Protein AF-A0A1B3LM85-F1 (afdb_monomer)

Radius of gyration: 23.82 Å; Cα contacts (8 Å, |Δi|>4): 36; chains: 1; bounding box: 48×40×58 Å

Structure (mmCIF, N/CA/C/O backbone):
data_AF-A0A1B3LM85-F1
#
_entry.id   AF-A0A1B3LM85-F1
#
loop_
_atom_site.group_PDB
_atom_site.id
_atom_site.type_symbol
_atom_site.label_atom_id
_atom_site.label_alt_id
_atom_site.label_comp_id
_atom_site.label_asym_id
_atom_site.label_entity_id
_atom_site.label_seq_id
_atom_site.pdbx_PDB_ins_code
_atom_site.Cartn_x
_atom_site.Cartn_y
_atom_site.Cartn_z
_atom_site.occupancy
_atom_site.B_iso_or_equiv
_atom_site.auth_seq_id
_atom_site.auth_comp_id
_atom_site.auth_asym_id
_atom_site.auth_atom_id
_atom_site.pdbx_PDB_model_num
ATOM 1 N N . MET A 1 1 ? -17.024 12.556 14.107 1.00 48.56 1 MET A N 1
ATOM 2 C CA . MET A 1 1 ? -16.232 12.205 15.307 1.00 48.56 1 MET A CA 1
ATOM 3 C C . MET A 1 1 ? -17.155 11.985 16.495 1.00 48.56 1 MET A C 1
ATOM 5 O O . MET A 1 1 ? -17.690 12.949 17.034 1.00 48.56 1 MET A O 1
ATOM 9 N N . ALA A 1 2 ? -17.381 10.727 16.876 1.00 51.75 2 ALA A N 1
ATOM 10 C CA . ALA A 1 2 ? -18.076 10.398 18.117 1.00 51.75 2 ALA A CA 1
ATOM 11 C C . ALA A 1 2 ? -17.237 10.904 19.304 1.00 51.75 2 ALA A C 1
ATOM 13 O O . ALA A 1 2 ? -16.043 10.623 19.369 1.00 51.75 2 ALA A O 1
ATOM 14 N N . GLY A 1 3 ? -17.834 11.693 20.200 1.00 57.34 3 GLY A N 1
ATOM 15 C CA . GLY A 1 3 ? -17.181 12.433 21.293 1.00 57.34 3 GLY A CA 1
ATOM 16 C C . GLY A 1 3 ? -16.574 11.586 22.423 1.00 57.34 3 GLY A C 1
ATOM 17 O O . GLY A 1 3 ? -16.757 11.906 23.592 1.00 57.34 3 GLY A O 1
ATOM 18 N N . LEU A 1 4 ? -15.859 10.511 22.091 1.00 60.94 4 LEU A N 1
ATOM 19 C CA . LEU A 1 4 ? -15.161 9.626 23.026 1.00 60.94 4 LEU A CA 1
ATOM 20 C C . LEU A 1 4 ? -13.862 10.225 23.574 1.00 60.94 4 LEU A C 1
ATOM 22 O O . LEU A 1 4 ? -13.346 9.780 24.598 1.00 60.94 4 LEU A O 1
ATOM 26 N N . THR A 1 5 ? -13.321 11.241 22.907 1.00 60.69 5 THR A N 1
ATOM 27 C CA . THR A 1 5 ? -12.135 11.958 23.362 1.00 60.69 5 THR A CA 1
ATOM 28 C C . THR A 1 5 ? -12.555 13.281 23.989 1.00 60.69 5 THR A C 1
ATOM 30 O O . THR A 1 5 ? -12.980 14.221 23.321 1.00 60.69 5 THR A O 1
ATOM 33 N N . PHE A 1 6 ? -12.449 13.367 25.316 1.00 62.97 6 PHE A N 1
ATOM 34 C CA . PHE A 1 6 ? -12.667 14.623 26.031 1.00 62.97 6 PHE A CA 1
ATOM 35 C C . PHE A 1 6 ? -11.551 15.617 25.679 1.00 62.97 6 PHE A C 1
ATOM 37 O O . PHE A 1 6 ? -10.404 15.424 26.088 1.00 62.97 6 PHE A O 1
ATOM 44 N N . GLN A 1 7 ? -11.886 16.672 24.930 1.00 63.56 7 GLN A N 1
ATOM 45 C CA . GLN A 1 7 ? -10.925 17.657 24.412 1.00 63.56 7 GLN A CA 1
ATOM 46 C C . GLN A 1 7 ? -10.466 18.694 25.452 1.00 63.56 7 GLN A C 1
ATOM 48 O O . GLN A 1 7 ? -9.531 19.448 25.190 1.00 63.56 7 GLN A O 1
ATOM 53 N N . GLY A 1 8 ? -11.046 18.685 26.656 1.00 62.41 8 GLY A N 1
ATOM 54 C CA . GLY A 1 8 ? -10.763 19.661 27.711 1.00 62.41 8 GLY A CA 1
ATOM 55 C C . GLY A 1 8 ? -11.896 20.670 27.896 1.00 62.41 8 GLY A C 1
ATOM 56 O O . GLY A 1 8 ? -12.899 20.639 27.186 1.00 62.41 8 GLY A O 1
ATOM 57 N N . TYR A 1 9 ? -11.733 21.561 28.871 1.00 61.91 9 TYR A N 1
ATOM 58 C CA . TYR A 1 9 ? -12.646 22.684 29.107 1.00 61.91 9 TYR A CA 1
ATOM 59 C C . TYR A 1 9 ? -12.160 23.931 28.346 1.00 61.91 9 TYR A C 1
ATOM 61 O O . TYR A 1 9 ? -10.968 24.019 28.028 1.00 61.91 9 TYR A O 1
ATOM 69 N N . PRO A 1 10 ? -13.030 24.920 28.064 1.00 53.81 10 PRO A N 1
ATOM 70 C CA . PRO A 1 10 ? -12.619 26.170 27.423 1.00 53.81 10 PRO A CA 1
ATOM 71 C C . PRO A 1 10 ? -11.445 26.815 28.181 1.00 53.81 10 PRO A C 1
ATOM 73 O O . PRO A 1 10 ? -11.555 27.095 29.371 1.00 53.81 10 PRO A O 1
ATOM 76 N N . GLY A 1 11 ? -10.304 27.008 27.512 1.00 66.94 11 GLY A N 1
ATOM 77 C CA . GLY A 1 11 ? -9.075 27.562 28.107 1.00 66.94 11 GLY A CA 1
ATOM 78 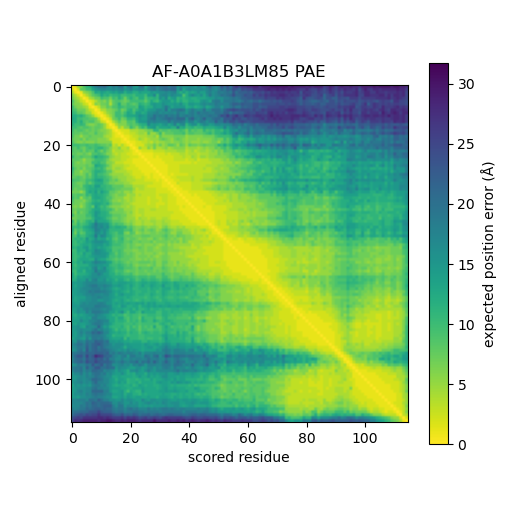C C . GLY A 1 11 ? -8.076 26.540 28.678 1.00 66.94 11 GLY A C 1
ATOM 79 O O . GLY A 1 11 ? -6.938 26.913 28.950 1.00 66.94 11 GLY A O 1
ATOM 80 N N . GLN A 1 12 ? -8.442 25.259 28.803 1.00 63.56 12 GLN A N 1
ATOM 81 C CA . GLN A 1 12 ? -7.535 24.151 29.143 1.00 63.56 12 GLN A CA 1
ATOM 82 C C . GLN A 1 12 ? -7.815 22.933 28.251 1.00 63.56 12 GLN A C 1
ATOM 84 O O . GLN A 1 12 ? -8.437 21.952 28.667 1.00 63.56 12 GLN A O 1
ATOM 89 N N . GLY A 1 13 ? -7.365 23.013 26.998 1.00 64.62 13 GLY A N 1
ATOM 90 C CA . GLY A 1 13 ? -7.421 21.889 26.066 1.00 64.62 13 GLY A CA 1
ATOM 91 C C . GLY A 1 13 ? -6.402 20.809 26.429 1.00 64.62 13 GLY A C 1
ATOM 92 O O . GLY A 1 13 ? -5.271 21.120 26.810 1.00 64.62 13 GLY A O 1
ATOM 93 N N . LYS A 1 14 ? -6.772 19.532 26.287 1.00 66.31 14 LYS A N 1
ATOM 94 C CA . LYS A 1 14 ? -5.778 18.448 26.316 1.00 66.31 14 LYS A CA 1
ATOM 95 C C . LYS A 1 14 ? -4.820 18.610 25.135 1.00 66.31 14 LYS A C 1
ATOM 97 O O . LYS A 1 14 ? -5.238 18.975 24.038 1.00 66.31 14 LYS A O 1
ATOM 102 N N . SER A 1 15 ? -3.537 18.315 25.338 1.00 74.31 15 SER A N 1
ATOM 103 C CA . SER A 1 15 ? -2.573 18.360 24.233 1.00 74.31 15 SER A CA 1
ATOM 104 C C . SER A 1 15 ? -2.874 17.266 23.202 1.00 74.31 15 SER A C 1
ATOM 106 O O . SER A 1 15 ? -3.395 16.203 23.549 1.00 74.31 15 SER A O 1
ATOM 108 N N . ALA A 1 16 ? -2.496 17.485 21.939 1.00 70.38 16 ALA A N 1
ATOM 109 C CA . ALA A 1 16 ? -2.664 16.491 20.871 1.00 70.38 16 ALA A CA 1
ATOM 110 C C . ALA A 1 16 ? -2.081 15.115 21.259 1.00 70.38 16 ALA A C 1
ATOM 112 O O . ALA A 1 16 ? -2.704 14.080 21.036 1.00 70.38 16 ALA A O 1
ATOM 113 N N . ARG A 1 17 ? -0.939 15.112 21.961 1.00 70.44 17 ARG A N 1
ATOM 114 C CA . ARG A 1 17 ? -0.304 13.901 22.497 1.00 70.44 17 ARG A CA 1
ATOM 115 C C . ARG A 1 17 ? -1.172 13.184 23.538 1.00 70.44 17 ARG A C 1
ATOM 117 O O . ARG A 1 17 ? -1.246 11.962 23.529 1.00 70.44 17 ARG A O 1
ATOM 124 N N . GLN A 1 18 ? -1.835 13.917 24.433 1.00 72.31 18 GLN A N 1
ATOM 125 C CA . GLN A 1 18 ? -2.733 13.325 25.435 1.00 72.31 18 GLN A CA 1
ATOM 126 C C . GLN A 1 18 ? -3.997 12.733 24.802 1.00 72.31 18 GLN A C 1
ATOM 128 O O . GLN A 1 18 ? -4.497 11.708 25.269 1.00 72.31 18 GLN A O 1
ATOM 133 N N . LEU A 1 19 ? -4.512 13.361 23.743 1.00 73.81 19 LEU A N 1
ATOM 134 C CA . LEU A 1 19 ? -5.663 12.852 22.994 1.00 73.81 19 LEU A CA 1
ATOM 135 C C . LEU A 1 19 ? -5.324 11.562 22.244 1.00 73.81 19 LEU A C 1
ATOM 137 O O . LEU A 1 19 ? -6.110 10.616 22.287 1.00 73.81 19 LEU A O 1
ATOM 141 N N . GLN A 1 20 ? -4.137 11.490 21.639 1.00 72.69 20 GLN A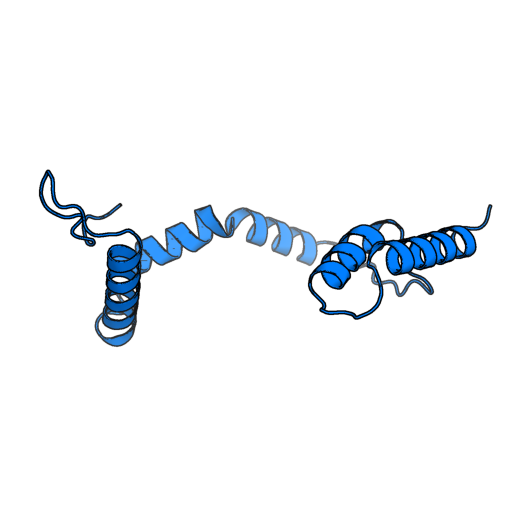 N 1
ATOM 142 C CA . GLN A 1 20 ? -3.658 10.289 20.959 1.00 72.69 20 GLN A CA 1
ATOM 143 C C . GLN A 1 20 ? -3.519 9.101 21.922 1.00 72.69 20 GLN A C 1
ATOM 145 O O . GLN A 1 20 ? -4.123 8.059 21.688 1.00 72.69 20 GLN A O 1
ATOM 150 N N . VAL A 1 21 ? -2.840 9.293 23.061 1.00 70.06 21 VAL A N 1
ATOM 151 C CA . VAL A 1 21 ? -2.688 8.248 24.095 1.00 70.06 21 VAL A CA 1
ATOM 152 C C . VAL A 1 21 ? -4.045 7.753 24.603 1.00 70.06 21 VAL A C 1
ATOM 154 O O . VAL A 1 21 ? -4.239 6.560 24.814 1.00 70.06 21 VAL A O 1
ATOM 157 N N . SER A 1 22 ? -5.006 8.664 24.782 1.00 78.38 22 SER A N 1
ATOM 158 C CA . SER A 1 22 ? -6.355 8.295 25.231 1.00 78.38 22 SER A CA 1
ATOM 159 C C . SER A 1 22 ? -7.112 7.479 24.172 1.00 78.38 22 SER A C 1
ATOM 161 O O . SER A 1 22 ? -7.884 6.594 24.524 1.00 78.38 22 SER A O 1
ATOM 163 N N . SER A 1 23 ? -6.886 7.764 22.887 1.00 79.62 23 SER A N 1
ATOM 164 C CA . SER A 1 23 ? -7.542 7.076 21.766 1.00 79.62 23 SER A CA 1
ATOM 165 C C . SER A 1 23 ? -7.004 5.657 21.570 1.00 79.62 23 SER A C 1
ATOM 167 O O . SER A 1 23 ? -7.791 4.736 21.372 1.00 79.62 23 SER A O 1
ATOM 169 N N . GLU A 1 24 ? -5.687 5.465 21.698 1.00 81.75 24 GLU A N 1
ATOM 170 C CA . GLU A 1 24 ? -5.047 4.141 21.644 1.00 81.75 24 GLU A CA 1
ATOM 171 C C . GLU A 1 24 ? -5.537 3.232 22.782 1.00 81.75 24 GLU A C 1
ATOM 173 O O . GLU A 1 24 ? -5.916 2.088 22.546 1.00 81.75 24 GLU A O 1
ATOM 178 N N . LEU A 1 25 ? -5.634 3.765 24.005 1.00 84.62 25 LEU A N 1
ATOM 179 C CA . LEU A 1 25 ? -6.181 3.038 25.156 1.00 84.62 25 LEU A CA 1
ATOM 180 C C . LEU A 1 25 ? -7.639 2.610 24.947 1.00 84.62 25 LEU A C 1
ATOM 182 O O . LEU A 1 25 ? -7.993 1.474 25.257 1.00 84.62 25 LEU A O 1
ATOM 186 N N . LEU A 1 26 ? -8.487 3.503 24.428 1.00 83.19 26 LEU A N 1
ATOM 187 C CA . LEU A 1 26 ? -9.884 3.179 24.125 1.00 83.19 26 LEU A CA 1
ATOM 188 C C . LEU A 1 26 ? -9.987 2.098 23.046 1.00 83.19 26 LEU A C 1
ATOM 190 O O . LEU A 1 26 ? -10.768 1.160 23.201 1.00 83.19 26 LEU A O 1
ATOM 194 N N . PHE A 1 27 ? -9.175 2.194 21.990 1.00 85.88 27 PHE A N 1
ATOM 195 C CA . PHE A 1 27 ? -9.105 1.174 20.948 1.00 85.88 27 PHE A CA 1
ATOM 196 C C . PHE A 1 27 ? -8.703 -0.191 21.518 1.00 85.88 27 PHE A C 1
ATOM 198 O O . PHE A 1 27 ? -9.359 -1.189 21.219 1.00 85.88 27 PHE A O 1
ATOM 205 N N . ASP A 1 28 ? -7.673 -0.237 22.365 1.00 87.81 28 ASP A N 1
ATOM 206 C CA . ASP A 1 28 ? -7.192 -1.472 22.988 1.00 87.81 28 ASP A CA 1
ATOM 207 C C . ASP A 1 28 ? -8.236 -2.098 23.917 1.00 87.81 28 ASP A C 1
ATOM 209 O O . ASP A 1 28 ? -8.451 -3.313 23.886 1.00 87.81 28 ASP A O 1
ATOM 213 N N . VAL A 1 29 ? -8.903 -1.280 24.737 1.00 89.75 29 VAL A N 1
ATOM 214 C CA . VAL A 1 29 ? -9.938 -1.748 25.666 1.00 89.75 29 VAL A CA 1
ATOM 215 C C . VAL A 1 29 ? -11.133 -2.302 24.901 1.00 89.75 29 VAL A C 1
ATOM 217 O O . VAL A 1 29 ? -11.531 -3.436 25.169 1.00 89.75 29 VAL A O 1
ATOM 220 N N . PHE A 1 30 ? -11.674 -1.558 23.930 1.00 90.25 30 PHE A N 1
ATOM 221 C CA . PHE A 1 30 ? -12.785 -2.053 23.115 1.00 90.25 30 PHE A CA 1
ATOM 222 C C . PHE A 1 30 ? -12.375 -3.306 22.343 1.00 90.25 30 PHE A C 1
ATOM 224 O O . PHE A 1 30 ? -13.067 -4.312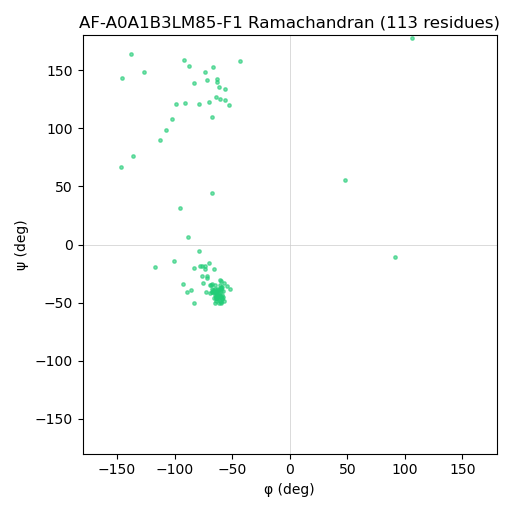 22.408 1.00 90.25 30 PHE A O 1
ATOM 231 N N . SER A 1 31 ? -11.193 -3.330 21.728 1.00 87.62 31 SER A N 1
ATOM 232 C CA . SER A 1 31 ? -10.733 -4.507 20.980 1.00 87.62 31 SER A CA 1
ATOM 233 C C . SER A 1 31 ? -10.626 -5.778 21.832 1.00 87.62 31 SER A C 1
ATOM 235 O O . SER A 1 31 ? -10.816 -6.872 21.305 1.00 87.62 31 SER A O 1
ATOM 237 N N . ARG A 1 32 ? -10.318 -5.660 23.132 1.00 91.25 32 ARG A N 1
ATOM 238 C CA . ARG A 1 32 ? -10.159 -6.813 24.039 1.00 91.25 32 ARG A CA 1
ATOM 239 C C . ARG A 1 32 ? -11.431 -7.199 24.786 1.00 91.25 32 ARG A C 1
ATOM 241 O O . ARG A 1 32 ? -11.608 -8.378 25.080 1.00 91.25 32 ARG A O 1
ATOM 248 N N . HIS A 1 33 ? -12.267 -6.228 25.142 1.00 91.25 33 HIS A N 1
ATOM 249 C CA . HIS A 1 33 ? -13.383 -6.433 26.070 1.00 91.25 33 HIS A CA 1
ATOM 250 C C . HIS A 1 33 ? -14.763 -6.200 25.452 1.00 91.25 33 HIS A C 1
ATOM 252 O O . HIS A 1 33 ? -15.743 -6.696 25.997 1.00 91.25 33 HIS A O 1
ATOM 258 N N . ASP A 1 34 ? -14.844 -5.482 24.333 1.00 89.94 34 ASP A N 1
ATOM 259 C CA . ASP A 1 34 ? -16.084 -5.193 23.610 1.00 89.94 34 ASP A CA 1
ATOM 260 C C . ASP A 1 34 ? -15.808 -5.125 22.090 1.00 89.94 34 ASP A C 1
ATOM 262 O O . ASP A 1 34 ? -15.834 -4.052 21.482 1.00 89.94 34 ASP A O 1
ATOM 266 N N . PRO A 1 35 ? -15.434 -6.253 21.456 1.00 89.31 35 PRO A N 1
ATOM 267 C CA . PRO A 1 35 ? -15.013 -6.263 20.053 1.00 89.31 35 PRO A CA 1
ATOM 268 C C . PRO A 1 35 ? -16.147 -5.902 19.081 1.00 89.31 35 PRO A C 1
ATOM 270 O O . PRO A 1 35 ? -15.870 -5.466 17.959 1.00 89.31 35 PRO A O 1
ATOM 273 N N . ASP A 1 36 ? -17.400 -6.049 19.521 1.00 90.31 36 ASP A N 1
ATOM 274 C CA . ASP A 1 36 ? -18.610 -5.696 18.776 1.00 90.31 36 ASP A CA 1
ATOM 275 C C . ASP A 1 36 ? -19.033 -4.232 18.991 1.00 90.31 36 ASP A C 1
ATOM 277 O O . ASP A 1 36 ? -20.080 -3.806 18.49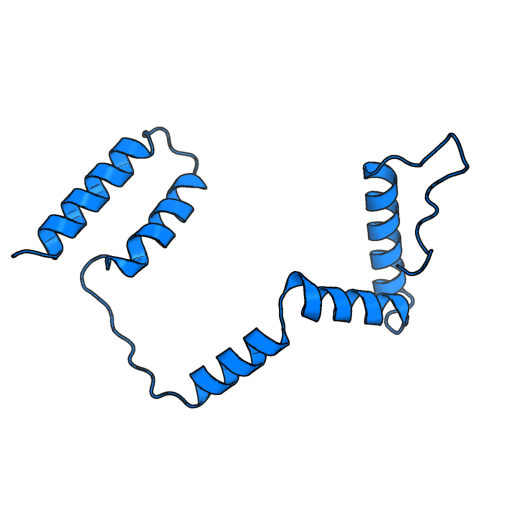9 1.00 90.31 36 ASP A O 1
ATOM 281 N N . ASN A 1 37 ? -18.210 -3.435 19.685 1.00 91.19 37 ASN A N 1
ATOM 282 C CA . ASN A 1 37 ? -18.479 -2.024 19.904 1.00 91.19 37 ASN A CA 1
ATOM 283 C C . ASN A 1 37 ? -18.677 -1.282 18.572 1.00 91.19 37 ASN A C 1
ATOM 285 O O . ASN A 1 37 ? -17.793 -1.254 17.711 1.00 91.19 37 ASN A O 1
ATOM 289 N N . LEU A 1 38 ? -19.821 -0.610 18.426 1.00 89.00 38 LEU A N 1
ATOM 290 C CA . LEU A 1 38 ? -20.188 0.091 17.191 1.00 89.00 38 LEU A CA 1
ATOM 291 C C . LEU A 1 38 ? -19.191 1.194 16.807 1.00 89.00 38 LEU A C 1
ATOM 293 O O . LEU A 1 38 ? -18.979 1.443 15.625 1.00 89.00 38 LEU A O 1
ATOM 297 N N . LEU A 1 39 ? -18.540 1.832 17.784 1.00 87.25 39 LEU A N 1
ATOM 298 C CA . LEU A 1 39 ? -17.555 2.888 17.533 1.00 87.25 39 LEU A CA 1
ATOM 299 C C . LEU A 1 39 ? -16.232 2.300 17.03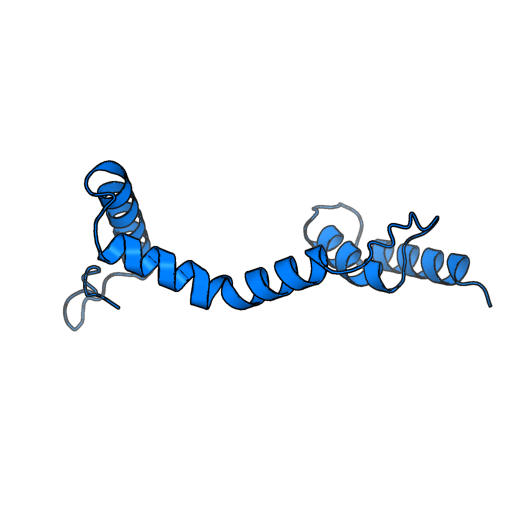5 1.00 87.25 39 LEU A C 1
ATOM 301 O O . LEU A 1 39 ? -15.579 2.897 16.182 1.00 87.25 39 LEU A O 1
ATOM 305 N N . LEU A 1 40 ? -15.869 1.101 17.502 1.00 87.62 40 LEU A N 1
ATOM 306 C CA . LEU A 1 40 ? -14.737 0.347 16.965 1.00 87.62 40 LEU A CA 1
ATOM 307 C C . LEU A 1 40 ? -15.015 -0.124 15.530 1.00 87.62 40 LEU A C 1
ATOM 309 O O . LEU A 1 40 ? -14.127 -0.057 14.680 1.00 87.62 40 LEU A O 1
ATOM 313 N N . GLN A 1 41 ? -16.236 -0.581 15.244 1.00 87.56 41 GLN A N 1
ATOM 314 C CA . GLN A 1 41 ? -16.646 -0.962 13.889 1.00 87.56 41 GLN A CA 1
ATOM 315 C C . GLN A 1 41 ? -16.642 0.238 12.935 1.00 87.56 41 GLN A C 1
ATOM 317 O O . GLN A 1 41 ? -16.069 0.145 11.850 1.00 87.56 41 GLN A O 1
ATOM 322 N N . GLN A 1 42 ? -17.203 1.371 13.365 1.00 87.19 42 GLN A N 1
ATOM 323 C CA . GLN A 1 42 ? -17.201 2.615 12.599 1.00 87.19 42 GLN A CA 1
ATOM 324 C C . GLN A 1 42 ? -15.773 3.093 12.316 1.00 87.19 42 GLN A C 1
ATOM 326 O O . GLN A 1 42 ? -15.443 3.342 11.163 1.00 87.19 42 GLN A O 1
ATOM 331 N N . ALA A 1 43 ? -14.903 3.153 13.330 1.00 86.12 43 ALA A N 1
ATOM 332 C CA . ALA A 1 43 ? -13.516 3.587 13.149 1.00 86.12 43 ALA A CA 1
ATOM 333 C C . ALA A 1 43 ? -12.749 2.691 12.160 1.00 86.12 43 ALA A C 1
ATOM 335 O O . ALA A 1 43 ? -11.974 3.183 11.343 1.00 86.12 43 ALA A O 1
ATOM 336 N N . LYS A 1 44 ? -12.988 1.372 12.186 1.00 84.19 44 LYS A N 1
ATOM 337 C CA . LYS A 1 44 ? -12.413 0.443 11.200 1.00 84.19 44 LYS A CA 1
ATOM 338 C C . LYS A 1 44 ? -12.934 0.717 9.789 1.00 84.19 44 LYS A C 1
ATOM 340 O O . LYS A 1 44 ? -12.149 0.689 8.848 1.00 84.19 44 LYS A O 1
ATOM 345 N N . GLN A 1 45 ? -14.234 0.961 9.633 1.00 86.06 45 GLN A N 1
ATOM 346 C CA . GLN A 1 45 ? -14.823 1.293 8.333 1.00 86.06 45 GLN A CA 1
ATOM 347 C C . GLN A 1 45 ? -14.282 2.618 7.790 1.00 86.06 45 GLN A C 1
ATOM 349 O O . GLN A 1 45 ? -13.886 2.668 6.630 1.00 86.06 45 GLN A O 1
ATOM 354 N N . GLU A 1 46 ? -14.202 3.652 8.627 1.00 86.31 46 GLU A N 1
ATOM 355 C CA . GLU A 1 46 ? -13.626 4.952 8.267 1.00 86.31 46 GLU A CA 1
ATOM 356 C C . GLU A 1 46 ? -12.164 4.797 7.826 1.00 86.31 46 GLU A C 1
ATOM 358 O O . GLU A 1 46 ? -11.807 5.266 6.751 1.00 86.31 46 GLU A O 1
ATOM 363 N N . ALA A 1 47 ? -11.339 4.043 8.561 1.00 85.81 47 ALA A N 1
ATOM 364 C CA . ALA A 1 47 ? -9.955 3.777 8.157 1.00 85.81 47 ALA A CA 1
ATOM 365 C C . ALA A 1 47 ? -9.863 3.023 6.811 1.00 85.81 47 ALA A C 1
ATOM 367 O O . ALA A 1 47 ? -9.032 3.339 5.961 1.00 85.81 47 ALA A O 1
ATOM 368 N N . LEU A 1 48 ? -10.736 2.037 6.578 1.00 85.31 48 LEU A N 1
ATOM 369 C CA . LEU A 1 48 ? -10.763 1.295 5.313 1.00 85.31 48 LEU A CA 1
ATOM 370 C C . LEU A 1 48 ? -11.177 2.174 4.124 1.00 85.31 48 LEU A C 1
ATOM 372 O O . LEU A 1 48 ? -10.611 2.038 3.041 1.00 85.31 48 LEU A O 1
ATOM 376 N N . VAL A 1 49 ? -12.162 3.051 4.305 1.00 83.94 49 VAL A N 1
ATOM 377 C CA . VAL A 1 49 ? -12.712 3.874 3.219 1.00 83.94 49 VAL A CA 1
ATOM 378 C C . VAL A 1 49 ? -11.869 5.126 2.986 1.00 83.94 49 VAL A C 1
ATOM 380 O O . VAL A 1 49 ? -11.478 5.389 1.852 1.00 83.94 49 VAL A O 1
ATOM 383 N N . GLU A 1 50 ? -11.566 5.889 4.034 1.00 81.06 50 GLU A N 1
ATOM 384 C CA . GLU A 1 50 ? -10.942 7.210 3.909 1.00 81.06 50 GLU A CA 1
ATOM 385 C C . GLU A 1 50 ? -9.415 7.146 3.811 1.00 81.06 50 GLU A C 1
ATOM 387 O O . GLU A 1 50 ? -8.822 7.893 3.034 1.00 81.06 50 GLU A O 1
ATOM 392 N N . GLU A 1 51 ? -8.764 6.257 4.567 1.00 84.06 51 GLU A N 1
ATOM 393 C CA . GLU A 1 51 ? -7.298 6.159 4.569 1.00 84.06 51 GLU A CA 1
ATOM 394 C C . GLU A 1 51 ? -6.790 5.184 3.498 1.00 84.06 51 GLU A C 1
ATOM 396 O O . GLU A 1 51 ? -5.802 5.462 2.815 1.00 84.06 51 GLU A O 1
ATOM 401 N N . LEU A 1 52 ? -7.475 4.049 3.323 1.00 86.00 52 LEU A N 1
ATOM 402 C CA . LEU A 1 52 ? -7.031 2.979 2.425 1.00 86.00 52 LEU A CA 1
ATOM 403 C C . LEU A 1 52 ? -7.732 2.945 1.061 1.00 86.00 52 LEU A C 1
ATOM 405 O O . LEU A 1 52 ? -7.220 2.275 0.164 1.00 86.00 52 LEU A O 1
ATOM 409 N N . ASP A 1 53 ? -8.853 3.648 0.871 1.00 91.88 53 ASP A N 1
ATOM 410 C CA . ASP A 1 53 ? -9.680 3.566 -0.346 1.00 91.88 53 ASP A CA 1
ATOM 411 C C . ASP A 1 53 ? -9.967 2.100 -0.744 1.00 91.88 53 ASP A C 1
ATOM 413 O O . ASP A 1 53 ? -9.620 1.610 -1.829 1.00 91.88 53 ASP A O 1
ATOM 417 N N . ALA A 1 54 ? -10.542 1.354 0.205 1.00 90.44 54 ALA A N 1
ATOM 418 C CA . ALA A 1 54 ? -10.773 -0.083 0.086 1.00 90.44 54 ALA A CA 1
ATOM 419 C C . ALA A 1 54 ? -11.616 -0.463 -1.142 1.00 90.44 54 ALA A C 1
ATOM 421 O O . ALA A 1 54 ? -11.365 -1.506 -1.751 1.00 90.44 54 ALA A O 1
ATOM 422 N N . ASP A 1 55 ? -12.560 0.388 -1.551 1.00 92.38 55 ASP A N 1
ATOM 423 C CA . ASP A 1 55 ? -13.386 0.162 -2.739 1.00 92.38 55 ASP A CA 1
ATOM 424 C C . ASP A 1 55 ? -12.541 0.189 -4.017 1.00 92.38 55 ASP A C 1
ATOM 426 O O . ASP A 1 55 ? -12.625 -0.725 -4.847 1.00 92.38 55 ASP A O 1
ATOM 430 N N . ARG A 1 56 ? -11.651 1.181 -4.168 1.00 94.12 56 ARG A N 1
ATOM 431 C CA . ARG A 1 56 ? -10.740 1.245 -5.318 1.00 94.12 56 ARG A CA 1
ATOM 432 C C . ARG A 1 56 ? -9.783 0.061 -5.340 1.00 94.12 56 ARG A C 1
ATOM 434 O O . ARG A 1 56 ? -9.509 -0.482 -6.416 1.00 94.12 56 ARG A O 1
ATOM 441 N N . ILE A 1 57 ? -9.291 -0.370 -4.177 1.00 95.06 57 ILE A N 1
ATOM 442 C CA . ILE A 1 57 ? -8.470 -1.582 -4.063 1.00 95.06 57 ILE A CA 1
ATOM 443 C C . ILE A 1 57 ? -9.269 -2.804 -4.527 1.00 95.06 57 ILE A C 1
ATOM 445 O O . ILE A 1 57 ? -8.781 -3.559 -5.369 1.00 95.06 57 ILE A O 1
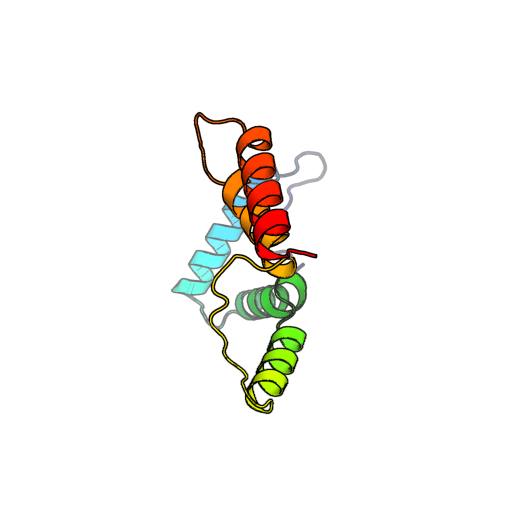ATOM 449 N N . ALA A 1 58 ? -10.501 -2.985 -4.046 1.00 95.25 58 ALA A N 1
ATOM 450 C CA . ALA A 1 58 ? -11.350 -4.117 -4.409 1.00 95.25 58 ALA A CA 1
ATOM 451 C C . ALA A 1 58 ? -11.627 -4.175 -5.921 1.00 95.25 58 ALA A C 1
ATOM 453 O O . ALA A 1 58 ? -11.468 -5.232 -6.538 1.00 95.25 58 ALA A O 1
ATOM 454 N N . VAL A 1 59 ? -11.960 -3.036 -6.540 1.00 96.69 59 VAL A N 1
ATOM 455 C CA . VAL A 1 59 ? -12.159 -2.924 -7.995 1.00 96.69 59 VAL A CA 1
ATOM 456 C C . VAL A 1 59 ? -10.877 -3.267 -8.755 1.00 96.69 59 VAL A C 1
ATOM 458 O O . VAL A 1 59 ? -10.910 -4.051 -9.707 1.00 96.69 59 VAL A O 1
ATOM 461 N N . THR A 1 60 ? -9.735 -2.734 -8.316 1.00 96.00 60 THR A N 1
ATOM 462 C CA . THR A 1 60 ? -8.434 -2.988 -8.952 1.00 96.00 60 THR A CA 1
ATOM 463 C C . THR A 1 60 ? -8.063 -4.470 -8.873 1.00 96.00 60 THR A C 1
ATOM 465 O O . THR A 1 60 ? -7.682 -5.065 -9.879 1.00 96.00 60 THR A O 1
ATOM 468 N N . LEU A 1 61 ? -8.241 -5.103 -7.710 1.00 95.94 61 LEU A N 1
ATOM 469 C CA . LEU A 1 61 ? -7.987 -6.532 -7.516 1.00 95.94 61 LEU A CA 1
ATOM 470 C C . LEU A 1 61 ? -8.909 -7.404 -8.376 1.00 95.94 61 LEU A C 1
ATOM 472 O O . LEU A 1 61 ? -8.454 -8.384 -8.971 1.00 95.94 61 LEU A O 1
ATOM 476 N N . ALA A 1 62 ? -10.190 -7.045 -8.487 1.00 97.25 62 ALA A N 1
ATOM 477 C CA . ALA A 1 62 ? -11.130 -7.746 -9.354 1.00 97.25 62 ALA A CA 1
ATOM 478 C C . ALA A 1 62 ? -10.719 -7.649 -10.834 1.00 97.25 62 ALA A C 1
ATOM 480 O O . ALA A 1 62 ? -10.712 -8.666 -11.532 1.00 97.25 62 ALA A O 1
ATOM 481 N N . ALA A 1 63 ? -10.308 -6.461 -11.291 1.00 96.50 63 ALA A N 1
ATOM 482 C CA . ALA A 1 63 ? -9.800 -6.246 -12.644 1.00 96.50 63 ALA A CA 1
ATOM 483 C C . ALA A 1 63 ? -8.506 -7.037 -12.904 1.00 96.50 63 ALA A C 1
ATOM 485 O O . ALA A 1 63 ? -8.392 -7.719 -13.921 1.00 96.50 63 ALA A O 1
ATOM 486 N N . MET A 1 64 ? -7.558 -7.025 -11.961 1.00 95.31 64 MET A N 1
ATOM 487 C CA . MET A 1 64 ? -6.316 -7.803 -12.048 1.00 95.31 64 MET A CA 1
ATOM 488 C C . MET A 1 64 ? -6.575 -9.311 -12.111 1.00 95.31 64 MET A C 1
ATOM 490 O O . MET A 1 64 ? -5.895 -10.017 -12.853 1.00 95.31 64 MET A O 1
ATOM 494 N N . ARG A 1 65 ? -7.563 -9.819 -11.364 1.00 95.94 65 ARG A N 1
ATOM 495 C CA . ARG A 1 65 ? -7.957 -11.236 -11.403 1.00 95.94 65 ARG A CA 1
ATOM 496 C C . ARG A 1 65 ? -8.533 -11.644 -12.761 1.00 95.94 65 ARG A C 1
ATOM 498 O O . ARG A 1 65 ? -8.334 -12.779 -13.176 1.00 95.94 65 ARG A O 1
ATOM 505 N N . ALA A 1 66 ? -9.253 -10.744 -13.430 1.00 96.44 66 ALA A N 1
ATOM 506 C CA . ALA A 1 66 ? -9.838 -10.993 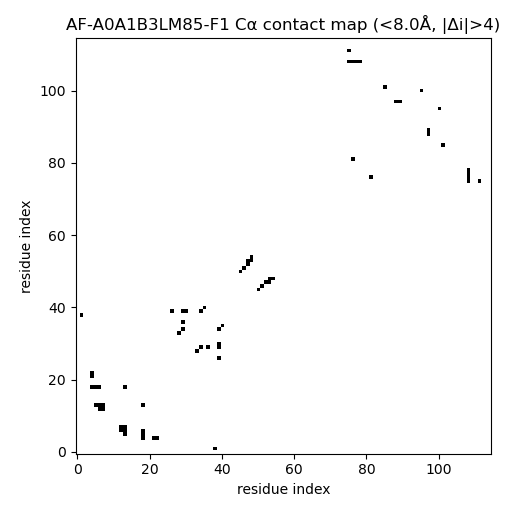-14.747 1.00 96.44 66 ALA A CA 1
ATOM 507 C C . ALA A 1 66 ? -8.847 -10.779 -15.908 1.00 96.44 66 ALA A C 1
ATOM 509 O O . ALA A 1 66 ? -9.067 -11.279 -17.011 1.00 96.44 66 ALA A O 1
ATOM 510 N N . ALA A 1 67 ? -7.766 -10.031 -15.684 1.00 96.00 67 ALA A N 1
ATOM 511 C CA . ALA A 1 67 ? -6.766 -9.744 -16.701 1.00 96.00 67 ALA A CA 1
ATOM 512 C C . ALA A 1 67 ? -5.877 -10.960 -17.000 1.00 96.00 67 ALA A C 1
ATOM 514 O O . ALA A 1 67 ? -5.532 -11.750 -16.122 1.00 96.00 67 ALA A O 1
ATOM 515 N N . ARG A 1 68 ? -5.413 -11.068 -18.249 1.00 95.88 68 ARG A N 1
ATOM 516 C CA . ARG A 1 68 ? -4.335 -11.999 -18.597 1.00 95.88 68 ARG A CA 1
ATOM 517 C C . ARG A 1 68 ? -3.027 -11.501 -17.985 1.00 95.88 68 ARG A C 1
ATOM 519 O O . ARG A 1 68 ? -2.577 -10.401 -18.296 1.00 95.88 68 ARG A O 1
ATOM 526 N N . HIS A 1 69 ? -2.391 -12.324 -17.159 1.00 91.94 69 HIS A N 1
ATOM 527 C CA . HIS A 1 69 ? -1.119 -11.964 -16.533 1.00 91.94 69 HIS A CA 1
ATOM 528 C C . HIS A 1 69 ? 0.030 -12.138 -17.527 1.00 91.94 69 HIS A C 1
ATOM 530 O O . HIS A 1 69 ? 0.268 -13.233 -18.034 1.00 91.94 69 HIS A O 1
ATOM 536 N N . CYS A 1 70 ? 0.748 -11.051 -17.803 1.00 92.12 70 CYS A N 1
ATOM 537 C CA . CYS A 1 70 ? 2.023 -11.083 -18.510 1.00 92.12 70 CYS A CA 1
ATOM 538 C C . CYS A 1 70 ? 3.125 -10.795 -17.490 1.00 92.12 70 CYS A C 1
ATOM 540 O O . CYS A 1 70 ? 3.345 -9.646 -17.113 1.00 92.12 70 CYS A O 1
ATOM 542 N N . ILE A 1 71 ? 3.765 -11.852 -16.992 1.00 92.62 71 ILE A N 1
ATOM 543 C CA . ILE A 1 71 ? 4.858 -11.738 -16.025 1.00 92.62 71 ILE A CA 1
ATOM 544 C C . ILE A 1 71 ? 6.171 -11.856 -16.791 1.00 92.62 71 ILE A C 1
ATOM 546 O O . ILE A 1 71 ? 6.436 -12.867 -17.439 1.00 92.62 71 ILE A O 1
ATOM 550 N N . THR A 1 72 ? 6.998 -10.821 -16.702 1.00 92.62 72 THR A N 1
ATOM 551 C CA . THR A 1 72 ? 8.298 -10.746 -17.376 1.00 92.62 72 THR A CA 1
ATOM 552 C C . THR A 1 72 ? 9.397 -10.417 -16.379 1.00 92.62 72 THR A C 1
ATOM 554 O O . THR A 1 72 ? 9.167 -9.658 -15.439 1.00 92.62 72 THR A O 1
ATOM 557 N N . HIS A 1 73 ? 10.603 -10.925 -16.625 1.00 92.81 73 HIS A N 1
ATOM 558 C CA . HIS A 1 73 ? 11.790 -10.639 -15.821 1.00 92.81 73 HIS A CA 1
ATOM 559 C C . HIS A 1 73 ? 12.768 -9.829 -16.676 1.00 92.81 73 HIS A C 1
ATOM 561 O O . HIS A 1 73 ? 13.556 -10.423 -17.415 1.00 92.81 73 HIS A O 1
ATOM 567 N N . PRO A 1 74 ? 12.679 -8.488 -16.665 1.00 89.81 74 PRO A N 1
ATOM 568 C CA . PRO A 1 74 ? 13.578 -7.674 -17.463 1.00 89.81 74 PRO A CA 1
ATOM 569 C C . PRO A 1 74 ? 15.025 -7.874 -16.974 1.00 89.81 74 PRO A C 1
ATOM 571 O O . PRO A 1 74 ? 15.256 -7.946 -15.764 1.00 89.81 74 PRO A O 1
ATOM 574 N N . PRO A 1 75 ? 16.008 -7.961 -17.888 1.00 86.75 75 PRO A N 1
ATOM 575 C CA . PRO A 1 75 ? 17.409 -8.203 -17.531 1.00 86.75 75 PRO A CA 1
ATOM 576 C C . PRO A 1 75 ? 18.059 -7.003 -16.827 1.00 86.75 75 PRO A C 1
ATOM 578 O O . PRO A 1 75 ? 19.117 -7.133 -16.214 1.00 86.75 75 PRO A O 1
ATOM 581 N N . SER A 1 76 ? 17.431 -5.830 -16.910 1.00 85.75 76 SER A N 1
ATOM 582 C CA . SER A 1 76 ? 17.870 -4.587 -16.289 1.00 85.75 76 SER A CA 1
ATOM 583 C C . SER A 1 76 ? 16.687 -3.837 -15.685 1.00 85.75 76 SER A C 1
ATOM 585 O O . SER A 1 76 ? 15.522 -4.091 -15.996 1.00 85.75 76 SER A O 1
ATOM 587 N N . MET A 1 77 ? 16.992 -2.877 -14.814 1.00 87.88 77 MET A N 1
ATOM 588 C CA . MET A 1 77 ? 15.998 -1.956 -14.274 1.00 87.88 77 MET A CA 1
ATOM 589 C C . MET A 1 77 ? 15.270 -1.229 -15.411 1.00 87.88 77 MET A C 1
ATOM 591 O O . MET A 1 77 ? 15.903 -0.740 -16.344 1.00 87.88 77 MET A O 1
ATOM 595 N N . THR A 1 78 ? 13.944 -1.151 -15.327 1.00 89.88 78 THR A N 1
ATOM 596 C CA . THR A 1 78 ? 13.127 -0.427 -16.306 1.00 89.88 78 THR A CA 1
ATOM 597 C C . THR A 1 78 ? 13.003 1.050 -15.919 1.00 89.88 78 THR A C 1
ATOM 599 O O . THR A 1 78 ? 13.041 1.370 -14.725 1.00 89.88 78 THR A O 1
ATOM 602 N N . PRO A 1 79 ? 12.780 1.964 -16.882 1.00 90.19 79 PRO A N 1
ATOM 603 C CA . PRO A 1 79 ? 12.521 3.372 -16.576 1.00 90.19 79 PRO A CA 1
ATOM 604 C C . PRO A 1 79 ? 11.360 3.578 -15.588 1.00 90.19 79 PRO A C 1
ATOM 606 O O . PRO A 1 79 ? 11.443 4.429 -14.709 1.00 90.19 79 PRO A O 1
ATOM 609 N N . PHE A 1 80 ? 10.310 2.751 -15.654 1.00 91.69 80 PHE A N 1
ATOM 610 C CA . PHE A 1 80 ? 9.188 2.810 -14.707 1.00 91.69 80 PHE A CA 1
ATOM 611 C C . PHE A 1 80 ? 9.530 2.311 -13.297 1.00 91.69 80 PHE A C 1
ATOM 613 O O . PHE A 1 80 ? 8.932 2.773 -12.330 1.00 91.69 80 PHE A O 1
ATOM 620 N N . ALA A 1 81 ? 10.507 1.413 -13.145 1.00 90.81 81 ALA A N 1
ATOM 621 C CA . ALA A 1 81 ? 10.970 0.971 -11.830 1.00 90.81 81 ALA A CA 1
ATOM 622 C C . ALA A 1 81 ? 11.896 1.995 -11.144 1.00 90.81 81 ALA A C 1
ATOM 624 O O . ALA A 1 81 ? 12.083 1.938 -9.926 1.00 90.81 81 ALA A O 1
ATOM 625 N N . PHE A 1 82 ? 12.479 2.931 -11.900 1.00 91.50 82 PHE A N 1
ATOM 626 C CA . PHE A 1 82 ? 13.490 3.856 -11.389 1.00 91.50 82 PHE A CA 1
ATOM 627 C C . PHE A 1 82 ? 12.999 4.747 -10.235 1.00 91.50 82 PHE A C 1
ATOM 629 O O . PHE A 1 82 ? 13.655 4.734 -9.189 1.00 91.50 82 PHE A O 1
ATOM 636 N N . PRO A 1 83 ? 11.850 5.455 -10.322 1.00 91.31 83 PRO A N 1
ATOM 637 C CA . PRO A 1 83 ? 11.387 6.305 -9.222 1.00 91.31 83 PRO A CA 1
ATOM 638 C C . PRO A 1 83 ? 11.149 5.524 -7.922 1.00 91.31 83 PRO A C 1
ATOM 640 O O . PRO A 1 83 ? 11.493 6.000 -6.840 1.00 91.31 83 PRO A O 1
ATOM 643 N N . LEU A 1 84 ? 10.625 4.297 -8.032 1.00 91.62 84 LEU A N 1
ATOM 644 C CA . LEU A 1 84 ? 10.379 3.411 -6.891 1.00 91.62 84 LEU A CA 1
ATOM 645 C C . LEU A 1 84 ? 11.686 3.008 -6.199 1.00 91.62 84 LEU A C 1
ATOM 647 O O . LEU A 1 84 ? 11.779 2.997 -4.971 1.00 91.62 84 LEU A O 1
ATOM 651 N N . LEU A 1 85 ? 12.725 2.709 -6.981 1.00 89.19 85 LEU A N 1
ATOM 652 C CA . LEU A 1 85 ? 14.035 2.370 -6.439 1.00 89.19 85 LEU A CA 1
ATOM 653 C C . LEU A 1 85 ? 14.707 3.579 -5.787 1.00 89.19 85 LEU A C 1
ATOM 655 O O . LEU A 1 85 ? 15.241 3.439 -4.691 1.00 89.19 85 LEU A O 1
ATOM 659 N N . VAL A 1 86 ? 14.632 4.768 -6.390 1.00 90.06 86 VAL A N 1
ATOM 660 C CA . VAL A 1 86 ? 15.182 5.998 -5.792 1.00 90.06 86 VAL A CA 1
ATOM 661 C C . VAL A 1 86 ? 14.518 6.314 -4.450 1.00 90.06 86 VAL A C 1
ATOM 663 O O . VAL A 1 86 ? 15.222 6.628 -3.488 1.00 90.06 86 VAL A O 1
ATOM 666 N N . ALA A 1 87 ? 13.191 6.177 -4.351 1.00 89.31 87 ALA A N 1
ATOM 667 C CA . ALA A 1 87 ? 12.469 6.345 -3.089 1.00 89.31 87 ALA A CA 1
ATOM 668 C C . ALA A 1 87 ? 13.004 5.390 -2.007 1.00 89.31 87 ALA A C 1
ATOM 670 O O . ALA A 1 87 ? 13.408 5.831 -0.932 1.00 89.31 87 ALA A O 1
ATOM 671 N N . ARG A 1 88 ? 13.153 4.102 -2.340 1.00 87.62 88 ARG A N 1
ATOM 672 C CA . ARG A 1 88 ? 13.720 3.090 -1.434 1.00 87.62 88 ARG A CA 1
ATOM 673 C C . ARG A 1 88 ? 15.161 3.394 -1.006 1.00 87.62 88 ARG A C 1
ATOM 675 O O . ARG A 1 88 ? 15.563 3.059 0.107 1.00 87.62 88 ARG A O 1
ATOM 682 N N . LEU A 1 89 ? 15.978 3.982 -1.881 1.00 85.19 89 LEU A N 1
ATOM 683 C CA . LEU A 1 89 ? 17.370 4.324 -1.561 1.00 85.19 89 LEU A CA 1
ATOM 684 C C . LEU A 1 89 ? 17.478 5.500 -0.591 1.00 85.19 89 LEU A C 1
ATOM 686 O O . LEU A 1 89 ? 18.456 5.547 0.154 1.00 85.19 89 LEU A O 1
ATOM 690 N N . ARG A 1 90 ? 16.496 6.411 -0.599 1.00 83.06 90 ARG A N 1
ATOM 691 C CA . ARG A 1 90 ? 16.409 7.555 0.319 1.00 83.06 90 ARG A CA 1
ATOM 692 C C . ARG A 1 90 ? 16.101 7.122 1.752 1.00 83.06 90 ARG A C 1
ATOM 694 O O . ARG A 1 90 ? 16.615 7.725 2.684 1.00 83.06 90 ARG A O 1
ATOM 701 N N . GLU A 1 91 ? 15.304 6.072 1.921 1.00 84.06 91 GLU A N 1
ATOM 702 C CA . GLU A 1 91 ? 14.951 5.519 3.238 1.00 84.06 91 GLU A CA 1
ATOM 703 C C . GLU A 1 91 ? 16.104 4.744 3.895 1.00 84.06 91 GLU A C 1
ATOM 705 O O . GLU A 1 91 ? 16.101 4.510 5.102 1.00 84.06 91 GLU A O 1
ATOM 710 N N . ARG A 1 92 ? 17.110 4.333 3.114 1.00 77.44 92 ARG A N 1
ATOM 711 C CA . ARG A 1 92 ? 18.267 3.595 3.624 1.00 77.44 92 ARG A CA 1
ATOM 712 C C . ARG A 1 92 ? 19.385 4.546 4.027 1.00 77.44 92 ARG A C 1
ATOM 714 O O . ARG A 1 92 ? 19.940 5.246 3.182 1.00 77.44 92 ARG A O 1
ATOM 721 N N . LEU A 1 93 ? 19.787 4.472 5.294 1.00 74.81 93 LEU A N 1
ATOM 722 C CA . LEU A 1 93 ? 21.015 5.098 5.777 1.00 74.81 93 LEU A CA 1
ATOM 723 C C . LEU A 1 93 ? 22.223 4.506 5.037 1.00 74.81 93 LEU A C 1
ATOM 725 O O . LEU A 1 93 ? 22.412 3.291 4.988 1.00 74.81 93 LEU A O 1
ATOM 729 N N . SER A 1 94 ? 23.016 5.383 4.432 1.00 78.44 94 SER A N 1
ATOM 730 C CA . SER A 1 94 ? 24.191 5.054 3.627 1.00 78.44 94 SER A CA 1
ATOM 731 C C . SER A 1 94 ? 25.242 6.140 3.833 1.00 78.44 94 SER A C 1
ATOM 733 O O . SER A 1 94 ? 24.891 7.313 3.946 1.00 78.44 94 SER A O 1
ATOM 735 N N . SER A 1 95 ? 26.519 5.757 3.868 1.00 80.44 95 SER A N 1
ATOM 736 C CA . SER A 1 95 ? 27.650 6.698 3.904 1.00 80.44 95 SER A CA 1
ATOM 737 C C . SER A 1 95 ? 27.888 7.384 2.558 1.00 80.44 95 SER A C 1
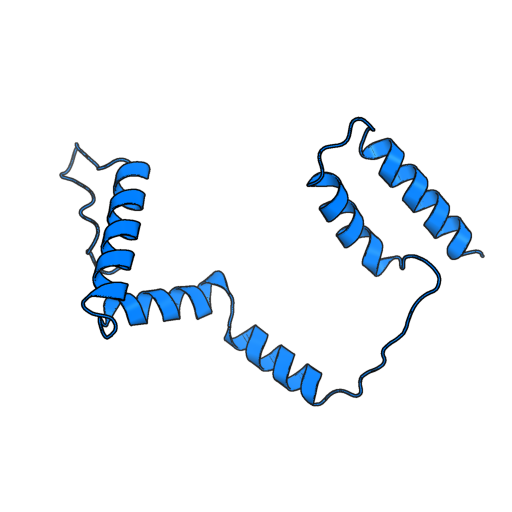ATOM 739 O O . SER A 1 95 ? 28.503 8.443 2.498 1.00 80.44 95 SER A O 1
ATOM 741 N N . GLU A 1 96 ? 27.395 6.785 1.477 1.00 83.69 96 GLU A N 1
ATOM 742 C CA . GLU A 1 96 ? 27.454 7.350 0.137 1.00 83.69 96 GLU A CA 1
ATOM 743 C C . GLU A 1 96 ? 26.317 8.353 -0.114 1.00 83.69 96 GLU A C 1
ATOM 745 O O . GLU A 1 96 ? 25.158 8.082 0.225 1.00 83.69 96 GLU A O 1
ATOM 750 N N . GLN A 1 97 ? 26.638 9.468 -0.778 1.00 85.25 97 GLN A N 1
ATOM 751 C CA . GLN A 1 97 ? 25.666 10.485 -1.168 1.00 85.25 97 GLN A CA 1
ATOM 752 C C . GLN A 1 97 ? 24.612 9.915 -2.129 1.00 85.25 97 GLN A C 1
ATOM 754 O O . GLN A 1 97 ? 24.915 9.218 -3.097 1.00 85.25 97 GLN A O 1
ATOM 759 N N . LEU A 1 98 ? 23.339 10.246 -1.889 1.00 83.56 98 LEU A N 1
ATOM 760 C CA . LEU A 1 98 ? 22.227 9.781 -2.725 1.00 83.56 98 LEU A CA 1
ATOM 761 C C . LEU A 1 98 ? 22.384 10.208 -4.195 1.00 83.56 98 LEU A C 1
ATOM 763 O O . LEU A 1 98 ? 22.050 9.436 -5.089 1.00 83.56 98 LEU A O 1
ATOM 767 N N . SER A 1 99 ? 22.913 11.407 -4.442 1.00 86.00 99 SER A N 1
ATOM 768 C CA . SER A 1 99 ? 23.170 11.953 -5.781 1.00 86.00 99 SER A CA 1
ATOM 769 C C . SER A 1 99 ? 24.103 11.067 -6.608 1.00 86.00 99 SER A C 1
ATOM 771 O O . SER A 1 99 ? 23.797 10.767 -7.760 1.00 86.00 99 SER A O 1
ATOM 773 N N . GLU A 1 100 ? 25.198 10.591 -6.015 1.00 88.81 100 GLU A N 1
ATOM 774 C CA . GLU A 1 100 ? 26.183 9.726 -6.678 1.00 88.81 100 GLU A CA 1
ATOM 775 C C . GLU A 1 100 ? 25.577 8.367 -7.049 1.00 88.81 100 GLU A C 1
ATOM 777 O O . GLU A 1 100 ? 25.773 7.858 -8.157 1.00 88.81 100 GLU A O 1
ATOM 782 N N . ARG A 1 101 ? 24.749 7.811 -6.158 1.00 87.38 101 ARG A N 1
ATOM 783 C CA . ARG A 1 101 ? 24.021 6.554 -6.388 1.00 87.38 101 ARG A CA 1
ATOM 784 C C . ARG A 1 101 ? 23.023 6.688 -7.532 1.00 87.38 101 ARG A C 1
ATOM 786 O O . ARG A 1 101 ? 22.974 5.827 -8.409 1.00 87.38 101 ARG A O 1
ATOM 793 N N . VAL A 1 102 ? 22.250 7.775 -7.533 1.00 89.62 102 VAL A N 1
ATOM 794 C CA . VAL A 1 102 ? 21.266 8.079 -8.580 1.00 89.62 102 VAL A CA 1
ATOM 795 C C . VAL A 1 102 ? 21.960 8.280 -9.928 1.00 89.62 102 VAL A C 1
ATOM 797 O O . VAL A 1 102 ? 21.524 7.691 -10.914 1.00 89.62 102 VAL A O 1
ATOM 800 N N . ALA A 1 103 ? 23.071 9.021 -9.977 1.00 90.31 103 ALA A N 1
ATOM 801 C CA . ALA A 1 103 ? 23.829 9.247 -11.209 1.00 90.31 103 ALA A CA 1
ATOM 802 C C . ALA A 1 103 ? 24.328 7.933 -11.838 1.00 90.31 103 ALA A C 1
ATOM 804 O O . ALA A 1 103 ? 24.161 7.718 -13.039 1.00 90.31 103 ALA A O 1
ATOM 805 N N . ARG A 1 104 ? 24.861 7.001 -11.032 1.00 88.56 104 ARG A N 1
ATOM 806 C CA . ARG A 1 104 ? 25.253 5.671 -11.534 1.00 88.56 104 ARG A CA 1
ATOM 807 C C . ARG A 1 104 ? 24.067 4.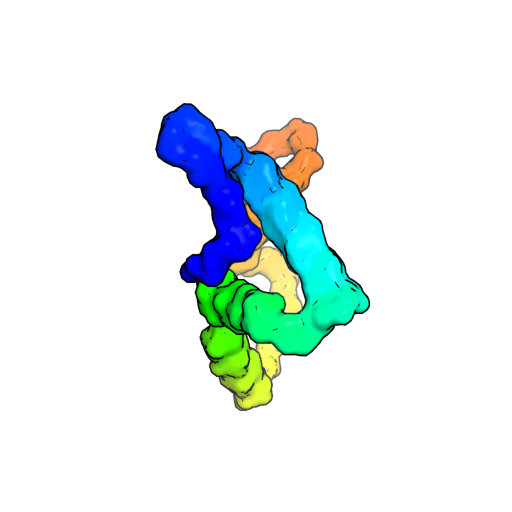868 -12.058 1.00 88.56 104 ARG A C 1
ATOM 809 O O . ARG A 1 104 ? 24.195 4.191 -13.073 1.00 88.56 104 ARG A O 1
ATOM 816 N N . MET A 1 105 ? 22.918 4.930 -11.387 1.00 88.50 105 MET A N 1
ATOM 817 C CA . MET A 1 105 ? 21.707 4.244 -11.847 1.00 88.50 105 MET A CA 1
ATOM 818 C C . MET A 1 105 ? 21.191 4.795 -13.179 1.00 88.50 105 MET A C 1
ATOM 820 O O . MET A 1 105 ? 20.764 4.007 -14.019 1.00 88.50 105 MET A O 1
ATOM 824 N N . VAL A 1 106 ? 21.257 6.114 -13.386 1.00 89.31 106 VAL A N 1
ATOM 825 C CA . VAL A 1 106 ? 20.910 6.749 -14.668 1.00 89.31 106 VAL A CA 1
ATOM 826 C C . VAL A 1 106 ? 21.863 6.287 -15.769 1.00 89.31 106 VAL A C 1
ATOM 828 O O . VAL A 1 106 ? 21.399 5.815 -16.800 1.00 89.31 106 VAL A O 1
ATOM 831 N N . ALA A 1 107 ? 23.175 6.286 -15.521 1.00 88.56 107 ALA A N 1
ATOM 832 C CA . ALA A 1 107 ? 24.151 5.793 -16.496 1.00 88.56 107 ALA A CA 1
ATOM 833 C C . ALA A 1 107 ? 23.924 4.311 -16.870 1.00 88.56 107 ALA A C 1
ATOM 835 O O . ALA A 1 107 ? 24.087 3.915 -18.025 1.00 88.56 107 ALA A O 1
ATOM 836 N N . LEU A 1 108 ? 23.519 3.472 -15.906 1.00 86.31 108 LEU A N 1
ATOM 837 C CA . LEU A 1 108 ? 23.152 2.076 -16.167 1.00 86.31 108 LEU A CA 1
ATOM 838 C C . LEU A 1 108 ? 21.870 1.952 -17.002 1.00 86.31 108 LEU A C 1
ATOM 840 O O . LEU A 1 108 ? 21.804 1.071 -17.858 1.00 86.31 108 LEU A O 1
ATOM 844 N N . LEU A 1 109 ? 20.872 2.814 -16.772 1.00 86.75 109 LEU A N 1
ATOM 845 C CA . LEU A 1 109 ? 19.659 2.868 -17.593 1.00 86.75 109 LEU A CA 1
ATOM 846 C C . LEU A 1 109 ? 19.966 3.281 -19.027 1.00 86.75 109 LEU A C 1
ATOM 848 O O . LEU A 1 109 ? 19.525 2.597 -19.940 1.00 86.75 109 LEU A O 1
ATOM 852 N N . GLU A 1 110 ? 20.731 4.355 -19.222 1.00 86.25 110 GLU A N 1
ATOM 853 C CA . GLU A 1 110 ? 21.109 4.852 -20.552 1.00 86.25 110 GLU A CA 1
ATOM 854 C C . GLU A 1 110 ? 21.887 3.795 -21.339 1.00 86.25 110 GLU A C 1
ATOM 856 O O . GLU A 1 110 ? 21.631 3.575 -22.518 1.00 86.25 110 GLU A O 1
ATOM 861 N N . LYS A 1 111 ? 22.785 3.063 -20.669 1.00 84.06 111 LYS A N 1
ATOM 862 C CA . LYS A 1 111 ? 23.515 1.950 -21.284 1.00 84.06 111 LYS A CA 1
ATOM 863 C C . LYS A 1 111 ? 22.603 0.774 -21.654 1.00 84.06 111 LYS A C 1
ATOM 865 O O . LYS A 1 111 ? 22.832 0.125 -22.671 1.00 84.06 111 LYS A O 1
ATOM 870 N N . ALA A 1 112 ? 21.617 0.458 -20.815 1.00 79.75 112 ALA A N 1
ATOM 871 C CA . ALA A 1 112 ? 20.679 -0.639 -21.056 1.00 79.75 112 ALA A CA 1
ATOM 872 C C . ALA A 1 112 ? 19.618 -0.292 -22.113 1.00 79.75 112 ALA A C 1
ATOM 874 O O . ALA A 1 112 ? 19.121 -1.184 -22.795 1.00 79.75 112 ALA A O 1
ATOM 875 N N . ALA A 1 113 ? 19.298 0.991 -22.256 1.00 73.75 113 ALA A N 1
ATOM 876 C CA . ALA A 1 113 ? 18.365 1.541 -23.227 1.00 73.75 113 ALA A CA 1
ATOM 877 C C . ALA A 1 113 ? 19.069 2.038 -24.503 1.00 73.75 113 ALA A C 1
ATOM 879 O O . ALA A 1 113 ? 18.608 3.021 -25.071 1.00 73.75 113 ALA A O 1
ATOM 880 N N . GLY A 1 114 ? 20.190 1.409 -24.906 1.00 67.12 114 GLY A N 1
ATOM 881 C CA . GLY A 1 114 ? 21.003 1.794 -26.076 1.00 67.12 114 GLY A CA 1
ATOM 882 C C . GLY A 1 114 ? 20.180 2.140 -27.337 1.00 67.12 114 GLY A C 1
ATOM 883 O O . GLY A 1 114 ? 19.032 1.714 -27.423 1.00 67.12 114 GLY A O 1
ATOM 884 N N . PRO A 1 115 ? 20.764 2.911 -28.279 1.00 49.25 115 PRO A N 1
ATOM 885 C CA . PRO A 1 115 ? 20.057 3.747 -29.262 1.00 49.25 115 PRO A CA 1
ATOM 886 C C . PRO A 1 115 ? 18.931 3.063 -30.042 1.00 49.25 115 PRO A C 1
ATOM 888 O O . PRO A 1 115 ? 19.087 1.872 -30.395 1.00 49.25 115 PRO A O 1
#

Nearest PDB structures (foldseek):
  7pam-assembly1_h  TM=4.080E-01  e=6.411E+00  Mycoplasmoides pneumoniae M129

pLDDT: mean 83.32, std 11.26, range [48.56, 97.25]

Sequence (115 aa):
MAGLTFQGYPGQGKSARQLQVSSELLFDVFSRHDPDNLLLQQAKQEALVEELDADRIAVTLAAMRAARHCITHPPSMTPFAFPLLVARLRERLSSEQLSERVARMVALLEKAAGP

Solvent-accessible surface area (backbone atoms only — not comparable to full-atom values): 7180 Å² total; per-residue (Å²): 132,81,84,81,68,82,59,57,53,96,96,50,62,57,51,74,70,56,51,50,56,52,49,54,52,50,51,53,48,33,62,73,76,38,70,82,37,65,66,61,52,49,52,51,50,47,46,37,50,74,77,60,37,43,64,61,50,52,52,50,52,53,51,58,71,72,46,85,85,82,87,79,82,70,96,59,82,49,83,83,52,45,66,61,50,55,53,57,55,69,76,47,93,63,95,66,60,66,67,63,56,49,53,53,51,50,54,52,41,56,63,73,61,56,133

Foldseek 3Di:
DPPQQDQDDVPDGDDPVRSVVSVVVVLVCCVVPPVVPPVNVVVVVCCCCPVVVVVVVVVVVVVVVVDDDDDDDDPADDPVCLVVVLVVVVPDDDPDDSVVVSVVNVVRNPVVVDD

Mean predicted aligned error: 10.45 Å

Secondary structure (DSSP, 8-state):
--S-S--EETTEEPPHHHHHHHHHHHHHHHHHH-TT-HHHHHHHHHIIIIIT-HHHHHHHHHHHHHSPP-----SS--TTTHHHHHHHHHHS--SS-HHHHHHHHHHHHHHHT--